Protein AF-A0A7K2ILI1-F1 (afdb_monomer_lite)

Foldseek 3Di:
DDPPQQDDPDPPDDDPCVLLLDDSVRVSVLCVVCVCAAQQPRHHLCPAPVSAWDFAADVQQDSPRTQGTHHPVCRVCVPPPVSDDDSSVVSNVNGPVCVVCVVVVHDDDDRDDDDPVSD

Organism: NCBI:txid53437

Radius of gyration: 14.65 Å; chains: 1; bounding box: 26×41×37 Å

pLDDT: mean 84.8, std 16.38, range [34.25, 98.25]

Secondary structure (DSSP, 8-state):
-------PPPTTS--GGGGGT--HHHHHHHHHHTTTB-TTT--BGGGSTTS--EEEE-TTT-TT-EEEEE-HHHHHTTTSTTT-SHHHHHHHHT-HHHHHHHHTTPPSPPSS---GGG-

Structure (mmCIF, N/CA/C/O backbone):
data_AF-A0A7K2ILI1-F1
#
_entry.id   AF-A0A7K2ILI1-F1
#
loop_
_atom_site.group_PDB
_atom_site.id
_atom_site.type_symbol
_atom_site.label_atom_id
_atom_site.label_alt_id
_atom_site.label_comp_id
_atom_site.label_asym_id
_atom_site.label_entity_id
_atom_site.label_seq_id
_atom_site.pdbx_PDB_ins_code
_atom_site.Cartn_x
_atom_site.Cartn_y
_atom_site.Cartn_z
_atom_site.occupancy
_atom_site.B_iso_or_equiv
_atom_site.auth_seq_id
_atom_site.auth_comp_id
_atom_site.auth_asym_id
_atom_site.auth_atom_id
_atom_site.pdbx_PDB_model_num
ATOM 1 N N . MET A 1 1 ? -15.443 25.732 -0.684 1.00 34.25 1 MET A N 1
ATOM 2 C CA . MET A 1 1 ? -14.827 25.454 -1.998 1.00 34.25 1 MET A CA 1
ATOM 3 C C . MET A 1 1 ? -13.771 24.388 -1.780 1.00 34.25 1 MET A C 1
ATOM 5 O O . MET A 1 1 ? -12.684 24.705 -1.319 1.00 34.25 1 MET A O 1
ATOM 9 N N . SER A 1 2 ? -14.145 23.124 -1.960 1.00 41.06 2 SER A N 1
ATOM 10 C CA . SER A 1 2 ? -13.278 21.971 -1.703 1.00 41.06 2 SER A CA 1
ATOM 11 C C . SER A 1 2 ? -12.232 21.870 -2.813 1.00 41.06 2 SER A C 1
ATOM 13 O O . SER A 1 2 ? -12.592 21.860 -3.987 1.00 41.06 2 SER A O 1
ATOM 15 N N . GLY A 1 3 ? -10.946 21.873 -2.458 1.00 41.72 3 GLY A N 1
ATOM 16 C CA . GLY A 1 3 ? -9.861 21.670 -3.419 1.00 41.72 3 GLY A CA 1
ATOM 17 C C . GLY A 1 3 ? -9.906 20.250 -3.991 1.00 41.72 3 GLY A C 1
ATOM 18 O O . GLY A 1 3 ? -10.120 19.304 -3.244 1.00 41.72 3 GLY A O 1
ATOM 19 N N . ASP A 1 4 ? -9.692 20.124 -5.300 1.00 49.28 4 ASP A N 1
ATOM 20 C CA . ASP A 1 4 ? -9.841 18.935 -6.168 1.00 49.28 4 ASP A CA 1
ATOM 21 C C . ASP A 1 4 ? -9.038 17.664 -5.774 1.00 49.28 4 ASP A C 1
ATOM 23 O O . ASP A 1 4 ? -9.036 16.679 -6.497 1.00 49.28 4 ASP A O 1
ATOM 27 N N . GLY A 1 5 ? -8.345 17.615 -4.632 1.00 53.84 5 GLY A N 1
ATOM 28 C CA . GLY A 1 5 ? -7.671 16.395 -4.140 1.00 53.84 5 GLY A CA 1
ATOM 29 C C . GLY A 1 5 ? -6.531 15.835 -5.014 1.00 53.84 5 GLY A C 1
ATOM 30 O O . GLY A 1 5 ? -5.771 14.987 -4.547 1.00 53.84 5 GLY A O 1
ATOM 31 N N . THR A 1 6 ? -6.357 16.344 -6.236 1.00 62.75 6 THR A N 1
ATOM 32 C CA . THR A 1 6 ? -5.372 15.928 -7.230 1.00 62.75 6 THR A CA 1
ATOM 33 C C . THR A 1 6 ? -3.960 16.074 -6.683 1.00 62.75 6 THR A C 1
ATOM 35 O O . THR A 1 6 ? -3.560 17.156 -6.235 1.00 62.75 6 THR A O 1
ATOM 38 N N . HIS A 1 7 ? -3.177 14.994 -6.756 1.00 69.25 7 HIS A N 1
ATOM 39 C CA . HIS A 1 7 ? -1.743 15.033 -6.494 1.00 69.25 7 HIS A CA 1
ATOM 40 C C . HIS A 1 7 ? -1.076 16.182 -7.273 1.00 69.25 7 HIS A C 1
ATOM 42 O O . HIS A 1 7 ? -0.971 16.149 -8.501 1.00 69.25 7 HIS A O 1
ATOM 48 N N . LYS A 1 8 ? -0.612 17.213 -6.554 1.00 63.81 8 LYS A N 1
ATOM 49 C CA . LYS A 1 8 ? 0.180 18.301 -7.134 1.00 63.81 8 LYS A CA 1
ATOM 50 C C . LYS A 1 8 ? 1.650 17.876 -7.146 1.00 63.81 8 LYS A C 1
ATOM 52 O O . LYS A 1 8 ? 2.210 17.678 -6.067 1.00 63.81 8 LYS A O 1
ATOM 57 N N . PRO A 1 9 ? 2.294 17.754 -8.320 1.00 60.75 9 PRO A N 1
ATOM 58 C CA . PRO A 1 9 ? 3.707 17.405 -8.381 1.00 60.75 9 PRO A CA 1
ATOM 59 C C . PRO A 1 9 ? 4.538 18.475 -7.663 1.00 60.75 9 PRO A C 1
ATOM 61 O O . PRO A 1 9 ? 4.293 19.676 -7.812 1.00 60.75 9 PRO A O 1
ATOM 64 N N . ASN A 1 10 ? 5.522 18.044 -6.872 1.00 59.25 10 ASN A N 1
ATOM 65 C CA . ASN A 1 10 ? 6.407 18.962 -6.163 1.00 59.25 10 ASN A CA 1
ATOM 66 C C . ASN A 1 10 ? 7.266 19.726 -7.189 1.00 59.25 10 ASN A C 1
ATOM 68 O O . ASN A 1 10 ? 8.038 19.112 -7.928 1.00 59.25 10 ASN A O 1
ATOM 72 N N . ARG A 1 11 ? 7.125 21.058 -7.264 1.00 54.34 11 ARG A N 1
ATOM 73 C CA . ARG A 1 11 ? 7.910 21.917 -8.170 1.00 54.34 11 ARG A CA 1
ATOM 74 C C . ARG A 1 11 ? 9.360 21.996 -7.669 1.00 54.34 11 ARG A C 1
ATOM 76 O O . ARG A 1 11 ? 9.745 22.977 -7.047 1.00 54.34 11 ARG A O 1
ATOM 83 N N . GLY A 1 12 ? 10.142 20.944 -7.909 1.00 59.00 12 GLY A N 1
ATOM 84 C CA . GLY A 1 12 ? 11.557 20.853 -7.527 1.00 59.00 12 GLY A CA 1
ATOM 85 C C . GLY A 1 12 ? 11.970 19.559 -6.816 1.00 59.00 12 GLY A C 1
ATOM 86 O O . GLY A 1 12 ? 13.150 19.401 -6.523 1.00 59.00 12 GLY A O 1
ATOM 87 N N . GLY A 1 13 ? 11.043 18.626 -6.560 1.00 62.88 13 GLY A N 1
ATOM 88 C CA . GLY A 1 13 ? 11.338 17.324 -5.947 1.00 62.88 13 GLY A CA 1
ATOM 89 C C . GLY A 1 13 ? 10.766 16.153 -6.747 1.00 62.88 13 GLY A C 1
ATOM 90 O O . GLY A 1 13 ? 9.715 16.268 -7.377 1.00 62.88 13 GLY A O 1
ATOM 91 N N . THR A 1 14 ? 11.438 15.002 -6.719 1.00 69.56 14 THR A N 1
ATOM 92 C CA . THR A 1 14 ? 10.938 13.769 -7.344 1.00 69.56 14 THR A CA 1
ATOM 93 C C . THR A 1 14 ? 9.769 13.207 -6.541 1.00 69.56 14 THR A C 1
ATOM 95 O O . THR A 1 14 ? 9.883 12.989 -5.334 1.00 69.56 14 THR A O 1
ATOM 98 N N . CYS A 1 15 ? 8.640 12.952 -7.203 1.00 84.81 15 CYS A N 1
ATOM 99 C CA . CYS A 1 15 ? 7.476 12.350 -6.560 1.00 84.81 15 CYS A CA 1
ATOM 100 C C . CYS A 1 15 ? 7.784 10.886 -6.206 1.00 84.81 15 CYS A C 1
ATOM 102 O O . CYS A 1 15 ? 8.184 10.113 -7.076 1.00 84.81 15 CYS A O 1
ATOM 104 N N . SER A 1 16 ? 7.596 10.495 -4.942 1.00 89.00 16 SER A N 1
ATOM 105 C CA . SER A 1 16 ? 7.996 9.172 -4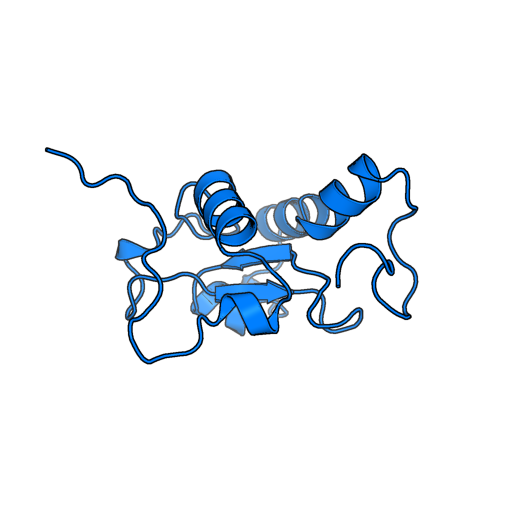.427 1.00 89.00 16 SER A CA 1
ATOM 106 C C . SER A 1 16 ? 7.335 7.997 -5.154 1.00 89.00 16 SER A C 1
ATOM 108 O O . SER A 1 16 ? 7.929 6.928 -5.252 1.00 89.00 16 SER A O 1
ATOM 110 N N . HIS A 1 17 ? 6.141 8.196 -5.717 1.00 93.06 17 HIS A N 1
ATOM 111 C CA . HIS A 1 17 ? 5.424 7.181 -6.490 1.00 93.06 17 HIS A CA 1
ATOM 112 C C . HIS A 1 17 ? 6.159 6.753 -7.771 1.00 93.06 17 HIS A C 1
ATOM 114 O O . HIS A 1 17 ? 5.957 5.639 -8.250 1.00 93.06 17 HIS A O 1
ATOM 120 N N . ARG A 1 18 ? 7.067 7.589 -8.295 1.00 92.19 18 ARG A N 1
ATOM 121 C CA . ARG A 1 18 ? 7.878 7.257 -9.475 1.00 92.19 18 ARG A CA 1
ATOM 122 C C . ARG A 1 18 ? 8.876 6.133 -9.201 1.00 92.19 18 ARG A C 1
ATOM 124 O O . ARG A 1 18 ? 9.132 5.342 -10.099 1.00 92.19 18 ARG A O 1
ATOM 131 N N . THR A 1 19 ? 9.374 6.003 -7.969 1.00 92.81 19 THR A N 1
ATOM 132 C CA . THR A 1 19 ? 10.217 4.864 -7.556 1.00 92.81 19 THR A CA 1
ATOM 133 C C . THR A 1 19 ? 9.474 3.532 -7.678 1.00 92.81 19 THR A C 1
ATOM 135 O O . THR A 1 19 ? 10.088 2.503 -7.932 1.00 92.81 19 THR A O 1
ATOM 138 N N . TYR A 1 20 ? 8.147 3.566 -7.547 1.00 94.31 20 TYR A N 1
ATOM 139 C CA . TYR A 1 20 ? 7.258 2.410 -7.660 1.00 94.31 20 TYR A CA 1
ATOM 140 C C . TYR A 1 20 ? 6.665 2.249 -9.063 1.00 94.31 20 TYR A C 1
ATOM 142 O O . TYR A 1 20 ? 5.691 1.525 -9.241 1.00 94.31 20 TYR A O 1
ATOM 150 N N . LEU A 1 21 ? 7.238 2.944 -10.055 1.00 93.25 21 LEU A N 1
ATOM 151 C CA . LEU A 1 21 ? 6.812 2.917 -11.457 1.00 93.25 21 LEU A CA 1
ATOM 152 C C . LEU A 1 21 ? 5.340 3.308 -11.667 1.00 93.25 21 LEU A C 1
ATOM 154 O O . LEU A 1 21 ? 4.728 2.948 -12.665 1.00 93.25 21 LEU A O 1
ATOM 158 N N . LEU A 1 22 ? 4.776 4.097 -10.747 1.00 92.88 22 LEU A N 1
ATOM 159 C CA . LEU A 1 22 ? 3.439 4.656 -10.895 1.00 92.88 22 LEU A CA 1
ATOM 160 C C . LEU A 1 22 ? 3.508 6.002 -11.617 1.00 92.88 22 LEU A C 1
ATOM 162 O O . LEU A 1 22 ? 4.275 6.902 -11.243 1.00 92.88 22 LEU A O 1
ATOM 166 N N . THR A 1 23 ? 2.636 6.189 -12.600 1.00 92.38 23 THR A N 1
ATOM 167 C CA . THR A 1 23 ? 2.284 7.520 -13.105 1.00 92.38 23 THR A CA 1
ATOM 168 C C . THR A 1 23 ? 1.570 8.336 -12.019 1.00 92.38 23 THR A C 1
ATOM 170 O O . THR A 1 23 ? 1.083 7.796 -11.025 1.00 92.38 23 THR A O 1
ATOM 173 N N . CYS A 1 24 ? 1.493 9.661 -12.192 1.00 90.81 24 CYS A N 1
ATOM 174 C CA . CYS A 1 24 ? 0.744 10.509 -11.257 1.00 90.81 24 CYS A CA 1
ATOM 175 C C . CYS A 1 24 ? -0.746 10.127 -11.211 1.00 90.81 24 CYS A C 1
ATOM 177 O O . CYS A 1 24 ? -1.355 10.171 -10.148 1.00 90.81 24 CYS A O 1
ATOM 179 N N . GLU A 1 25 ? -1.314 9.730 -12.353 1.00 92.25 25 GLU A N 1
ATOM 180 C CA . GLU A 1 25 ? -2.710 9.304 -12.464 1.00 92.25 25 GLU A CA 1
ATOM 181 C C . GLU A 1 25 ? -2.957 7.977 -11.746 1.00 92.25 25 GLU A C 1
ATOM 183 O O . GLU A 1 25 ? -3.885 7.888 -10.948 1.00 92.25 25 GLU A O 1
ATOM 188 N N . GLN A 1 26 ? -2.090 6.977 -11.940 1.00 94.25 26 GLN A N 1
ATOM 189 C CA . GLN A 1 26 ? -2.184 5.711 -11.205 1.00 94.25 26 GLN A CA 1
ATOM 190 C C . GLN A 1 26 ? -2.049 5.928 -9.696 1.00 94.25 26 GLN A C 1
ATOM 192 O O . GLN A 1 26 ? -2.798 5.336 -8.923 1.00 94.25 26 GLN A O 1
ATOM 197 N N . TYR A 1 27 ? -1.131 6.797 -9.264 1.00 95.50 27 TYR A N 1
ATOM 198 C CA . TYR A 1 27 ? -0.976 7.116 -7.847 1.00 95.50 27 TYR A CA 1
ATOM 199 C C . TYR A 1 27 ? -2.219 7.806 -7.266 1.00 95.50 27 TYR A C 1
ATOM 201 O O . TYR A 1 27 ? -2.682 7.435 -6.189 1.00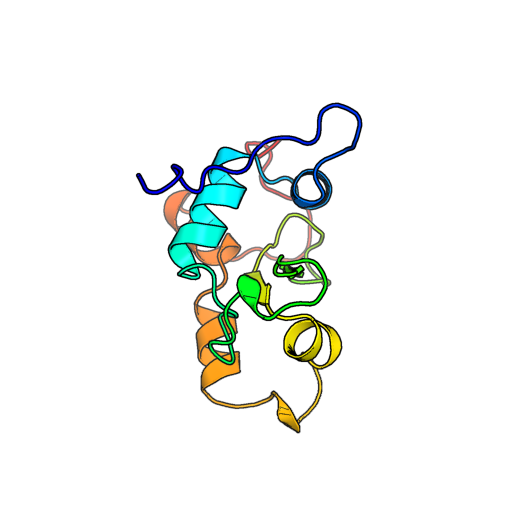 95.50 27 TYR A O 1
ATOM 209 N N . GLU A 1 28 ? -2.806 8.767 -7.980 1.00 94.50 28 GLU A N 1
ATOM 210 C CA . GLU A 1 28 ? -4.057 9.400 -7.552 1.00 94.50 28 GLU A CA 1
ATOM 211 C C . GLU A 1 28 ? -5.231 8.407 -7.557 1.00 94.50 28 GLU A C 1
ATOM 213 O O . GLU A 1 28 ? -6.040 8.399 -6.630 1.00 94.50 28 GLU A O 1
ATOM 218 N N . GLY A 1 29 ? -5.297 7.516 -8.548 1.00 95.62 29 GLY A N 1
ATOM 219 C CA . GLY A 1 29 ? -6.248 6.406 -8.579 1.00 95.62 29 GLY A CA 1
ATOM 220 C C . GLY A 1 29 ? -6.102 5.488 -7.365 1.00 95.62 29 GLY A C 1
ATOM 221 O O . GLY A 1 29 ? -7.101 5.109 -6.754 1.00 95.62 29 GLY A O 1
ATOM 222 N N . LEU A 1 30 ? -4.865 5.204 -6.948 1.00 96.06 30 LEU A N 1
ATOM 223 C CA . LEU A 1 30 ? -4.575 4.418 -5.750 1.00 96.06 30 LEU A CA 1
ATOM 224 C C . LEU A 1 30 ? -5.045 5.132 -4.472 1.00 96.06 30 LEU A C 1
ATOM 226 O O . LEU A 1 30 ? -5.662 4.499 -3.616 1.00 96.06 30 LEU A O 1
ATOM 230 N N . ARG A 1 31 ? -4.831 6.453 -4.362 1.00 96.81 31 ARG A N 1
ATOM 231 C CA . ARG A 1 31 ? -5.337 7.271 -3.239 1.00 96.81 31 ARG A CA 1
ATOM 232 C C . ARG A 1 31 ? -6.860 7.247 -3.156 1.00 96.81 31 ARG A C 1
ATOM 234 O O . ARG A 1 31 ? -7.408 7.020 -2.078 1.00 96.81 31 ARG A O 1
ATOM 241 N N . LYS A 1 32 ? -7.539 7.403 -4.295 1.00 97.00 32 LYS A N 1
ATOM 242 C CA . LYS A 1 32 ? -9.005 7.324 -4.389 1.00 97.00 32 LYS A CA 1
ATOM 243 C C . LYS A 1 32 ? -9.527 5.936 -4.023 1.00 97.00 32 LYS A C 1
ATOM 245 O O . LYS A 1 32 ? -10.452 5.839 -3.222 1.00 97.00 32 LYS A O 1
ATOM 250 N N . ARG A 1 33 ? -8.909 4.865 -4.538 1.00 96.00 33 ARG A N 1
ATOM 251 C CA . ARG A 1 33 ? -9.238 3.469 -4.186 1.00 96.00 33 ARG A CA 1
ATOM 252 C C . ARG A 1 33 ? -9.113 3.224 -2.682 1.00 96.00 33 ARG A C 1
ATOM 254 O O . ARG A 1 33 ? -9.987 2.600 -2.092 1.00 96.00 33 ARG A O 1
ATOM 261 N N . ALA A 1 34 ? -8.065 3.757 -2.060 1.00 97.19 34 ALA A N 1
ATOM 262 C CA . ALA A 1 34 ? -7.844 3.671 -0.621 1.00 97.19 34 ALA A CA 1
ATOM 263 C C . ALA A 1 34 ? -8.769 4.592 0.202 1.00 97.19 34 ALA A C 1
ATOM 265 O O . ALA A 1 34 ? -8.670 4.620 1.425 1.00 97.19 34 ALA A O 1
ATOM 266 N N . SER A 1 35 ? -9.649 5.375 -0.437 1.00 97.50 35 SER A N 1
ATOM 267 C CA . SER A 1 35 ? -10.468 6.411 0.213 1.00 97.50 35 SER A CA 1
ATOM 268 C C . SER A 1 35 ? -9.638 7.381 1.062 1.00 97.50 35 SER A C 1
ATOM 270 O O . SER A 1 35 ? -10.091 7.839 2.110 1.00 97.50 35 SER A O 1
ATOM 272 N N . TYR A 1 36 ? -8.407 7.671 0.622 1.00 97.06 36 TYR A N 1
ATOM 273 C CA . TYR A 1 36 ? -7.429 8.486 1.353 1.00 97.06 36 TYR A CA 1
ATOM 274 C C . TYR A 1 36 ? -7.141 7.964 2.779 1.00 97.06 36 TYR A C 1
ATOM 276 O O . TYR A 1 36 ? -6.804 8.730 3.683 1.00 97.06 36 TYR A O 1
ATOM 284 N N . GLN A 1 37 ? -7.277 6.651 2.995 1.00 98.25 37 GLN A N 1
ATOM 285 C CA . GLN A 1 37 ? -7.113 5.972 4.281 1.00 98.25 37 GLN A CA 1
ATOM 286 C C . GLN A 1 37 ? -6.180 4.763 4.163 1.00 98.25 37 GLN A C 1
ATOM 288 O O . GLN A 1 37 ? -6.016 4.163 3.106 1.00 98.25 37 GLN A O 1
ATOM 293 N N . CYS A 1 38 ? -5.561 4.380 5.278 1.00 98.06 38 CYS A N 1
ATOM 294 C CA . CYS A 1 38 ? -4.805 3.139 5.385 1.00 98.06 38 CYS A CA 1
ATOM 295 C C . CYS A 1 38 ? -5.712 1.943 5.067 1.00 98.06 38 CYS A C 1
ATOM 297 O O . CYS A 1 38 ? -6.668 1.687 5.798 1.00 98.06 38 CYS A O 1
ATOM 299 N N . GLU A 1 39 ? -5.357 1.148 4.062 1.00 97.81 39 GLU A N 1
ATOM 300 C CA . GLU A 1 39 ? -6.186 0.022 3.603 1.00 97.81 39 GLU A CA 1
ATOM 301 C C . GLU A 1 39 ? -6.238 -1.169 4.580 1.00 97.81 39 GLU A C 1
ATOM 303 O O . GLU A 1 39 ? -6.959 -2.134 4.344 1.00 97.81 39 GLU A O 1
ATOM 308 N N . ILE A 1 40 ? -5.487 -1.112 5.687 1.00 97.06 40 ILE A N 1
ATOM 309 C CA . ILE A 1 40 ? -5.545 -2.112 6.765 1.00 97.06 40 ILE A CA 1
ATOM 310 C C . ILE A 1 40 ? -6.333 -1.602 7.971 1.00 97.06 40 ILE A C 1
ATOM 312 O O . ILE A 1 40 ? -7.184 -2.315 8.492 1.00 97.06 40 ILE A O 1
ATOM 316 N N . CYS A 1 41 ? -6.028 -0.398 8.465 1.00 96.31 41 CYS A N 1
ATOM 317 C CA . CYS A 1 41 ? -6.568 0.087 9.741 1.00 96.31 41 CYS A CA 1
ATOM 318 C C . CYS A 1 41 ? -7.524 1.280 9.615 1.00 96.31 41 CYS A C 1
ATOM 320 O O . CYS A 1 41 ? -7.965 1.792 10.639 1.00 96.31 41 CYS A O 1
ATOM 322 N N . GLY A 1 42 ? -7.776 1.781 8.404 1.00 96.94 42 GLY A N 1
ATOM 323 C CA . GLY A 1 42 ? -8.699 2.891 8.142 1.00 96.94 42 GLY A CA 1
ATOM 324 C C . GLY A 1 42 ? -8.215 4.278 8.576 1.00 96.94 42 GLY A C 1
ATOM 325 O O . GLY A 1 42 ? -8.944 5.248 8.415 1.00 96.94 42 GLY A O 1
ATOM 326 N N . LYS A 1 43 ? -6.996 4.413 9.117 1.00 97.25 43 LYS A N 1
ATOM 327 C CA . LYS A 1 43 ? -6.476 5.725 9.527 1.00 97.25 43 LYS A CA 1
ATOM 328 C C . LYS A 1 43 ? -6.370 6.655 8.303 1.00 97.25 43 LYS A C 1
ATOM 330 O O . LYS A 1 43 ? -5.700 6.254 7.346 1.00 97.25 43 LYS A O 1
ATOM 335 N N . PRO A 1 44 ? -6.959 7.862 8.322 1.00 97.75 44 PRO A N 1
ATOM 336 C CA . PRO A 1 44 ? -6.876 8.803 7.209 1.00 97.75 44 PRO A CA 1
ATOM 337 C C . PRO A 1 44 ? -5.464 9.366 7.034 1.00 97.75 44 PRO A C 1
ATOM 339 O O . PRO A 1 44 ? -4.712 9.516 7.997 1.00 97.75 44 PRO A O 1
ATOM 342 N N . GLU A 1 45 ? -5.103 9.707 5.796 1.00 95.88 45 GLU A N 1
ATOM 343 C CA . GLU A 1 45 ? -3.793 10.292 5.488 1.00 95.88 45 GLU A CA 1
ATOM 344 C C . GLU A 1 45 ? -3.565 11.618 6.227 1.00 95.88 45 GLU A C 1
ATOM 346 O O . GLU A 1 45 ? -2.445 11.869 6.650 1.00 95.88 45 GLU A O 1
ATOM 351 N N . SER A 1 46 ? -4.623 12.399 6.486 1.00 95.25 46 SER A N 1
ATOM 352 C CA . SER A 1 46 ? -4.579 13.659 7.248 1.00 95.25 46 SER A CA 1
ATOM 353 C C . SER A 1 46 ? -4.156 13.499 8.712 1.00 95.25 46 SER A C 1
A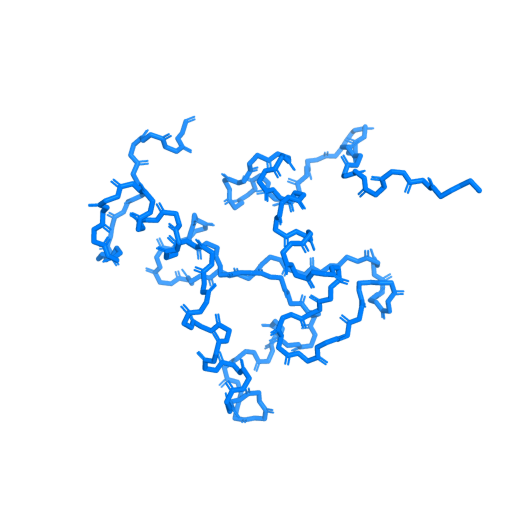TOM 355 O O . SER A 1 46 ? -3.833 14.482 9.368 1.00 95.25 46 SER A O 1
ATOM 357 N N . GLU A 1 47 ? -4.187 12.278 9.251 1.00 95.81 47 GLU A N 1
ATOM 358 C CA . GLU A 1 47 ? -3.698 11.967 10.600 1.00 95.81 47 GLU A CA 1
ATOM 359 C C . GLU A 1 47 ? -2.247 11.454 10.604 1.00 95.81 47 GLU A C 1
ATOM 361 O O . GLU A 1 47 ? -1.682 11.173 11.665 1.00 95.81 47 GLU A O 1
ATOM 366 N N . GLU A 1 48 ? -1.616 11.303 9.438 1.00 94.44 48 GLU A N 1
ATOM 367 C CA . GLU A 1 48 ? -0.197 10.973 9.348 1.00 94.44 48 GLU A CA 1
ATOM 368 C C . GLU A 1 48 ? 0.661 12.234 9.474 1.00 94.44 48 GLU A C 1
ATOM 370 O O . GLU A 1 48 ? 0.312 13.301 8.986 1.00 94.44 48 GLU A O 1
ATOM 375 N N . TRP A 1 49 ? 1.849 12.096 10.068 1.00 88.19 49 TRP A N 1
ATOM 376 C CA . TRP A 1 49 ? 2.778 13.214 10.299 1.00 88.19 49 TRP A CA 1
ATOM 377 C C . TRP A 1 49 ? 3.114 14.035 9.040 1.00 88.19 49 TRP A C 1
ATOM 379 O O . TRP A 1 49 ? 3.377 15.229 9.127 1.00 88.19 49 TRP A O 1
ATOM 389 N N . LEU A 1 50 ? 3.139 13.387 7.872 1.00 87.81 50 LEU A N 1
ATOM 390 C CA . LEU A 1 50 ? 3.416 14.027 6.580 1.00 87.81 50 LEU A CA 1
ATOM 391 C C . LEU A 1 50 ? 2.160 14.181 5.712 1.00 87.81 50 LEU A C 1
ATOM 393 O O . LEU A 1 50 ? 2.294 14.403 4.511 1.00 87.81 50 LEU A O 1
ATOM 397 N N . GLU A 1 51 ? 0.974 13.976 6.287 1.00 91.12 51 GLU A N 1
ATOM 398 C CA . GLU A 1 51 ? -0.314 13.978 5.585 1.00 91.12 51 GLU A CA 1
ATOM 399 C C . GLU A 1 51 ? -0.336 13.066 4.340 1.00 91.12 51 GLU A C 1
ATOM 401 O O . GLU A 1 51 ? -0.968 13.354 3.326 1.00 91.12 51 GLU A O 1
ATOM 406 N N . VAL A 1 52 ? 0.426 11.967 4.384 1.00 91.44 52 VAL A N 1
ATOM 407 C CA . VAL A 1 52 ? 0.615 11.059 3.248 1.00 91.44 52 VAL A CA 1
ATOM 408 C C . VAL A 1 52 ? 0.763 9.617 3.717 1.00 91.44 52 VAL A C 1
ATOM 410 O O . VAL A 1 52 ? 1.481 9.318 4.677 1.00 91.44 52 VAL 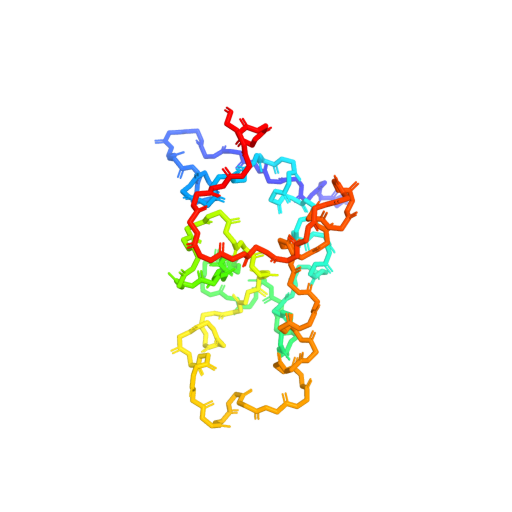A O 1
ATOM 413 N N . LEU A 1 53 ? 0.117 8.705 2.993 1.00 96.81 53 LEU A N 1
ATOM 414 C CA . LEU A 1 53 ? 0.264 7.263 3.177 1.00 96.81 53 LEU A CA 1
ATOM 415 C C . LEU A 1 53 ? 1.518 6.736 2.464 1.00 96.81 53 LEU A C 1
ATOM 417 O O . LEU A 1 53 ? 2.049 7.333 1.526 1.00 96.81 53 LEU A O 1
ATOM 421 N N . ARG A 1 54 ? 2.024 5.593 2.919 1.00 96.50 54 ARG A N 1
ATOM 422 C CA . ARG A 1 54 ? 3.168 4.902 2.321 1.00 96.50 54 ARG A CA 1
ATOM 423 C C . ARG A 1 54 ? 2.690 3.956 1.228 1.00 96.50 54 ARG A C 1
ATOM 425 O O . ARG A 1 54 ? 1.720 3.233 1.429 1.00 96.50 54 ARG A O 1
ATOM 432 N N . ILE A 1 55 ? 3.401 3.960 0.102 1.00 97.44 55 ILE A N 1
ATOM 433 C CA . ILE A 1 55 ? 3.217 2.975 -0.965 1.00 97.44 55 ILE A CA 1
ATOM 434 C C . ILE A 1 55 ? 3.852 1.673 -0.501 1.00 97.44 55 ILE A C 1
ATOM 436 O O . ILE A 1 55 ? 5.066 1.595 -0.304 1.00 97.44 55 ILE A O 1
ATOM 440 N N . ASP A 1 56 ? 3.014 0.669 -0.318 1.00 97.38 56 ASP A N 1
ATOM 441 C CA . ASP A 1 56 ? 3.413 -0.661 0.097 1.00 97.38 56 ASP A CA 1
ATOM 442 C C . ASP A 1 56 ? 3.487 -1.590 -1.123 1.00 97.38 56 ASP A C 1
ATOM 444 O O . ASP A 1 56 ? 2.675 -1.499 -2.047 1.00 97.38 56 ASP A O 1
ATOM 448 N N . HIS A 1 57 ? 4.477 -2.483 -1.151 1.00 95.38 57 HIS A N 1
ATOM 449 C CA . HIS A 1 57 ? 4.774 -3.311 -2.322 1.00 95.38 57 HIS A CA 1
ATOM 450 C C . HIS A 1 57 ? 5.297 -4.696 -1.937 1.00 95.38 57 HIS A C 1
ATOM 452 O O . HIS A 1 57 ? 5.851 -4.916 -0.858 1.00 95.38 57 HIS A O 1
ATOM 458 N N . ALA A 1 58 ? 5.135 -5.661 -2.838 1.00 93.00 58 ALA A N 1
ATOM 459 C CA . ALA A 1 58 ? 5.669 -7.002 -2.669 1.00 93.00 58 ALA A CA 1
ATOM 460 C C . ALA A 1 58 ? 7.189 -7.013 -2.889 1.00 93.00 58 ALA A C 1
ATOM 462 O O . ALA A 1 58 ? 7.671 -7.128 -4.014 1.00 93.00 58 ALA A O 1
ATOM 463 N N . HIS A 1 59 ? 7.953 -6.950 -1.794 1.00 89.25 59 HIS A N 1
ATOM 464 C CA . HIS A 1 59 ? 9.422 -6.873 -1.829 1.00 89.25 59 HIS A CA 1
ATOM 465 C C . HIS A 1 59 ? 10.088 -7.990 -2.657 1.00 89.25 59 HIS A C 1
ATOM 467 O O . HIS A 1 59 ? 11.120 -7.762 -3.275 1.00 89.25 59 HIS A O 1
ATOM 473 N N . HIS A 1 60 ? 9.497 -9.190 -2.700 1.00 88.69 60 HIS A N 1
ATOM 474 C CA . HIS A 1 60 ? 10.036 -10.332 -3.448 1.00 88.69 60 HIS A CA 1
ATOM 475 C C . HIS A 1 60 ? 9.802 -10.254 -4.969 1.00 88.69 60 HIS A C 1
ATOM 477 O O . HIS A 1 60 ? 10.440 -10.994 -5.714 1.00 88.69 60 HIS A O 1
ATOM 483 N N . LEU A 1 61 ? 8.905 -9.376 -5.433 1.00 89.25 61 LEU A N 1
ATOM 484 C CA . LEU A 1 61 ? 8.624 -9.146 -6.856 1.00 89.25 61 LEU A CA 1
ATOM 485 C C . LEU A 1 61 ? 9.288 -7.863 -7.375 1.00 89.25 61 LEU A C 1
ATOM 487 O O . LEU A 1 61 ? 9.588 -7.769 -8.565 1.00 89.25 61 LEU A O 1
ATOM 491 N N . GLY A 1 62 ? 9.566 -6.908 -6.484 1.00 90.25 62 GLY A N 1
ATOM 492 C CA . GLY A 1 62 ? 10.222 -5.636 -6.785 1.00 90.25 62 GLY A CA 1
ATOM 493 C C . GLY A 1 62 ? 9.273 -4.438 -6.717 1.00 90.25 62 GLY A C 1
ATOM 494 O O . GLY A 1 62 ? 8.091 -4.572 -6.405 1.00 90.25 62 GLY A O 1
ATOM 495 N N . TYR A 1 63 ? 9.800 -3.245 -7.009 1.00 92.44 63 TYR A N 1
ATOM 496 C CA . TYR A 1 63 ? 9.091 -1.971 -6.813 1.00 92.44 63 TYR A CA 1
ATOM 497 C C . TYR A 1 63 ? 7.817 -1.795 -7.650 1.00 92.44 63 TYR A C 1
ATOM 499 O O . TYR A 1 63 ? 6.953 -1.014 -7.267 1.00 92.44 63 TYR A O 1
ATOM 507 N N . TRP A 1 64 ? 7.678 -2.530 -8.754 1.00 91.94 64 TRP A N 1
ATOM 508 C CA . TRP A 1 64 ? 6.497 -2.490 -9.621 1.00 91.94 64 TRP A CA 1
ATOM 509 C C . TRP A 1 64 ? 5.271 -3.179 -8.996 1.00 91.94 64 TRP A C 1
ATOM 511 O O . TRP A 1 64 ? 4.134 -2.864 -9.339 1.00 91.94 64 TRP A O 1
ATOM 521 N N . ALA A 1 65 ? 5.480 -4.115 -8.064 1.00 93.94 65 ALA A N 1
ATOM 522 C CA . ALA A 1 65 ? 4.419 -4.932 -7.481 1.00 93.94 65 ALA A CA 1
ATOM 523 C C . ALA A 1 65 ? 3.745 -4.222 -6.295 1.00 93.94 65 ALA A C 1
ATOM 525 O O . ALA A 1 65 ? 3.769 -4.697 -5.153 1.00 93.94 65 ALA A O 1
ATOM 526 N N . VAL A 1 66 ? 3.171 -3.049 -6.561 1.00 96.88 66 VAL A N 1
ATOM 527 C CA . VAL A 1 66 ? 2.467 -2.227 -5.569 1.00 96.88 66 VAL A CA 1
ATOM 528 C C . VAL A 1 66 ? 1.216 -2.947 -5.072 1.00 96.88 66 VAL A C 1
ATOM 530 O O . VAL A 1 66 ? 0.370 -3.379 -5.855 1.00 96.88 66 VAL A O 1
ATOM 533 N N . ARG A 1 67 ? 1.084 -3.063 -3.750 1.00 97.62 67 ARG A N 1
ATOM 534 C CA . ARG A 1 67 ? -0.089 -3.642 -3.086 1.00 97.62 67 ARG A CA 1
ATOM 535 C C . ARG A 1 67 ? -1.142 -2.577 -2.798 1.00 97.62 67 ARG A C 1
ATOM 537 O O . ARG A 1 67 ? -2.311 -2.788 -3.115 1.00 97.62 67 ARG A O 1
ATOM 544 N N . GLY A 1 68 ? -0.733 -1.428 -2.266 1.00 97.81 68 GLY A N 1
ATOM 545 C CA . GLY A 1 68 ? -1.664 -0.388 -1.840 1.00 97.81 68 GLY A CA 1
ATOM 546 C C . GLY A 1 68 ? -1.028 0.709 -0.992 1.00 97.81 68 GLY A C 1
ATOM 547 O O . GLY A 1 68 ? 0.185 0.928 -1.046 1.00 97.81 68 GLY A O 1
ATOM 548 N N . LEU A 1 69 ? -1.867 1.408 -0.226 1.00 98.19 69 LEU A N 1
ATOM 549 C CA . LEU A 1 69 ? -1.488 2.521 0.642 1.00 98.19 69 LEU A CA 1
ATOM 550 C C . LEU A 1 69 ? -1.726 2.204 2.119 1.00 98.19 69 LEU A C 1
ATOM 552 O O . LEU A 1 69 ? -2.832 1.863 2.540 1.00 98.19 69 LEU A O 1
ATOM 556 N N . LEU A 1 70 ? -0.684 2.382 2.928 1.00 97.81 70 LEU A N 1
ATOM 557 C CA . LEU A 1 70 ? -0.702 2.096 4.362 1.00 97.81 70 LEU A CA 1
ATOM 558 C C . LEU A 1 70 ? -0.230 3.298 5.180 1.00 97.81 70 LEU A C 1
ATOM 560 O O . LEU A 1 70 ? 0.645 4.053 4.761 1.00 97.81 70 LEU A O 1
ATOM 564 N N . CYS A 1 71 ? -0.745 3.446 6.402 1.00 97.50 71 CYS A N 1
ATOM 565 C CA . CYS A 1 71 ? -0.127 4.354 7.370 1.00 97.50 71 CYS A CA 1
ATOM 566 C C . CYS A 1 71 ? 1.281 3.861 7.749 1.00 97.50 71 CYS A C 1
ATOM 568 O O . CYS A 1 71 ? 1.591 2.672 7.621 1.00 97.50 71 CYS A O 1
ATOM 570 N N . HIS A 1 72 ? 2.126 4.746 8.277 1.00 95.69 72 HIS A N 1
ATOM 571 C CA . HIS A 1 72 ? 3.500 4.429 8.669 1.00 95.69 72 HIS A CA 1
ATOM 572 C C . HIS A 1 72 ? 3.578 3.221 9.613 1.00 95.69 72 HIS A C 1
ATOM 574 O O . HIS A 1 72 ? 4.386 2.321 9.393 1.00 95.69 72 HIS A O 1
ATOM 580 N N . ARG A 1 73 ? 2.686 3.154 10.611 1.00 95.19 73 ARG A N 1
ATOM 581 C CA . ARG A 1 73 ? 2.625 2.039 11.569 1.00 95.19 73 ARG A CA 1
ATOM 582 C C . ARG A 1 73 ? 2.341 0.705 10.875 1.00 95.19 73 ARG A C 1
ATOM 584 O O . ARG A 1 73 ? 3.095 -0.241 11.063 1.00 95.19 73 ARG A O 1
ATOM 591 N N . CYS A 1 74 ? 1.271 0.618 10.081 1.00 96.38 74 CYS A N 1
ATOM 592 C CA . CYS A 1 74 ? 0.913 -0.622 9.383 1.00 96.38 74 CYS A CA 1
ATOM 593 C C . CYS A 1 74 ? 1.991 -1.038 8.377 1.00 96.38 74 CYS A C 1
ATOM 595 O O . CYS A 1 74 ? 2.282 -2.223 8.270 1.00 96.38 74 CYS A O 1
ATOM 597 N N . ASN A 1 75 ? 2.610 -0.072 7.694 1.00 95.62 75 ASN A N 1
ATOM 598 C CA . ASN A 1 75 ? 3.684 -0.325 6.739 1.00 95.62 75 ASN A CA 1
ATOM 599 C C . ASN A 1 75 ? 4.943 -0.898 7.414 1.00 95.62 75 ASN A C 1
ATOM 601 O O . ASN A 1 75 ? 5.503 -1.882 6.947 1.00 95.62 75 ASN A O 1
ATOM 605 N N . CYS A 1 76 ? 5.391 -0.314 8.529 1.00 92.38 76 CYS A N 1
ATOM 606 C CA . CYS A 1 76 ? 6.584 -0.787 9.244 1.00 92.38 76 CYS A CA 1
ATOM 607 C C . CYS A 1 76 ? 6.352 -2.085 10.025 1.00 92.38 76 CYS A C 1
ATOM 609 O O . CYS A 1 76 ? 7.294 -2.826 10.284 1.00 92.38 76 CYS A O 1
ATOM 611 N N . SER A 1 77 ? 5.110 -2.357 10.421 1.00 90.25 77 SER A N 1
ATOM 612 C CA . SER A 1 77 ? 4.731 -3.536 11.203 1.00 90.25 77 SER A CA 1
ATOM 613 C C . SER A 1 77 ? 4.067 -4.625 10.362 1.00 90.25 77 SER A C 1
ATOM 615 O O . SER A 1 77 ? 3.444 -5.516 10.934 1.00 90.25 77 SER A O 1
ATOM 617 N N . PHE A 1 78 ? 4.178 -4.563 9.032 1.00 86.25 78 PHE A N 1
ATOM 618 C CA . PHE A 1 78 ? 3.434 -5.429 8.117 1.00 86.25 78 PHE A CA 1
ATOM 619 C C . PHE A 1 78 ? 3.595 -6.921 8.436 1.00 86.25 78 PHE A C 1
ATOM 621 O O . PHE A 1 78 ? 2.619 -7.665 8.399 1.00 86.25 78 PHE A O 1
ATOM 628 N N . ASP A 1 79 ? 4.802 -7.344 8.816 1.00 84.12 79 ASP A N 1
ATOM 629 C CA . ASP A 1 79 ? 5.120 -8.744 9.117 1.00 84.12 79 ASP A CA 1
ATOM 630 C C . ASP A 1 79 ? 4.922 -9.136 10.589 1.00 84.12 79 ASP A C 1
ATOM 632 O O . ASP A 1 79 ? 5.100 -10.298 10.951 1.00 84.12 79 ASP A O 1
ATOM 636 N N . LEU A 1 80 ? 4.516 -8.200 11.450 1.00 81.12 80 LEU A N 1
ATOM 637 C CA . LEU A 1 80 ? 4.266 -8.492 12.859 1.00 81.12 80 LEU A CA 1
ATOM 638 C C . LEU A 1 80 ? 2.904 -9.165 13.054 1.00 81.12 80 LEU A C 1
ATOM 640 O O . LEU A 1 80 ? 1.903 -8.789 12.442 1.00 81.12 80 LEU A O 1
ATOM 644 N N . ALA A 1 81 ? 2.839 -10.096 14.010 1.00 77.38 81 ALA A N 1
ATOM 645 C CA . ALA A 1 81 ? 1.602 -10.789 14.379 1.00 77.38 81 ALA A CA 1
ATOM 646 C C . ALA A 1 81 ? 0.469 -9.827 14.786 1.00 77.38 81 ALA A C 1
ATOM 648 O O . ALA A 1 81 ? -0.691 -10.104 14.520 1.00 77.38 81 ALA A O 1
ATOM 649 N N . ALA A 1 82 ? 0.800 -8.665 15.361 1.00 76.25 82 ALA A N 1
ATOM 650 C CA . ALA A 1 82 ? -0.176 -7.641 15.741 1.00 76.25 82 ALA A CA 1
ATOM 651 C C . ALA A 1 82 ? -0.924 -7.004 14.549 1.00 76.25 82 ALA A C 1
ATOM 653 O O . ALA A 1 82 ? -1.951 -6.360 14.754 1.00 76.25 82 ALA A O 1
ATOM 654 N N . ILE A 1 83 ? -0.396 -7.137 13.328 1.00 79.31 83 ILE A N 1
ATOM 655 C CA . ILE A 1 83 ? -1.036 -6.691 12.080 1.00 79.31 83 ILE A CA 1
ATOM 656 C C . ILE A 1 83 ? -1.585 -7.885 11.284 1.00 79.31 83 ILE A C 1
ATOM 658 O O . ILE A 1 83 ? -2.435 -7.708 10.412 1.00 79.31 83 ILE A O 1
ATOM 662 N N . ALA A 1 84 ? -1.137 -9.107 11.582 1.00 80.06 84 ALA A N 1
ATOM 663 C CA . ALA A 1 84 ? -1.699 -10.312 10.992 1.00 80.06 84 ALA A CA 1
ATOM 664 C C . ALA A 1 84 ? -3.176 -10.469 11.393 1.00 80.06 84 ALA A C 1
ATOM 666 O O . ALA A 1 84 ? -3.544 -10.309 12.555 1.00 80.06 84 ALA A O 1
ATOM 667 N N . GLY A 1 85 ? -4.030 -10.767 10.415 1.00 89.81 85 GLY A N 1
ATOM 668 C CA . GLY A 1 85 ? -5.462 -10.931 10.627 1.00 89.81 85 GLY A CA 1
ATOM 669 C C . GLY A 1 85 ? -6.287 -10.645 9.370 1.00 89.81 85 GLY A C 1
ATOM 670 O O . GLY A 1 85 ? -5.732 -10.267 8.334 1.00 89.81 85 GLY A O 1
ATOM 671 N N . PRO A 1 86 ? -7.625 -10.754 9.463 1.00 92.88 86 PRO A N 1
ATOM 672 C CA . PRO A 1 86 ? -8.515 -10.704 8.301 1.00 92.88 86 PRO A CA 1
ATOM 673 C C . PRO A 1 86 ? -8.393 -9.429 7.459 1.00 92.88 86 PRO A C 1
ATOM 675 O O . PRO A 1 86 ? -8.518 -9.482 6.236 1.00 92.88 86 PRO A O 1
ATOM 678 N N . ALA A 1 87 ? -8.117 -8.285 8.094 1.00 92.06 87 ALA A N 1
ATOM 679 C CA . ALA A 1 87 ? -7.909 -7.020 7.392 1.00 92.06 87 ALA A CA 1
ATOM 680 C C . ALA A 1 87 ? -6.650 -7.058 6.509 1.00 92.06 87 ALA A C 1
ATOM 682 O O . ALA A 1 87 ? -6.712 -6.703 5.334 1.00 92.06 87 ALA A O 1
ATOM 683 N N . ARG A 1 88 ? -5.524 -7.566 7.034 1.00 94.19 88 ARG A N 1
ATOM 684 C CA . ARG A 1 88 ? -4.286 -7.752 6.260 1.00 94.19 88 ARG A CA 1
ATOM 685 C C . ARG A 1 88 ? -4.472 -8.784 5.149 1.00 94.19 88 ARG A C 1
ATOM 687 O O . ARG A 1 88 ? -3.992 -8.566 4.041 1.00 94.19 88 ARG A O 1
ATOM 694 N N . ASP A 1 89 ? -5.179 -9.877 5.414 1.00 94.31 89 ASP A N 1
ATOM 695 C CA . ASP A 1 89 ? -5.421 -10.918 4.407 1.00 94.31 89 ASP A CA 1
ATOM 696 C C . ASP A 1 89 ? -6.284 -10.395 3.255 1.00 94.31 89 ASP A C 1
ATOM 698 O O . ASP A 1 89 ? -6.014 -10.672 2.085 1.00 94.31 89 ASP A O 1
ATOM 702 N N . THR A 1 90 ? -7.305 -9.602 3.584 1.00 95.06 90 THR A N 1
ATOM 703 C CA . THR A 1 90 ? -8.145 -8.913 2.597 1.00 95.06 90 THR A CA 1
ATOM 704 C C . THR A 1 90 ? -7.315 -7.921 1.791 1.00 95.06 90 THR A C 1
ATOM 706 O O . THR A 1 90 ? -7.374 -7.934 0.564 1.00 95.06 90 THR A O 1
ATOM 709 N N . TYR A 1 91 ? -6.480 -7.126 2.463 1.00 95.81 91 TYR A N 1
ATOM 710 C CA . TYR A 1 91 ? -5.550 -6.200 1.825 1.00 95.81 91 TYR A CA 1
ATOM 711 C C . TYR A 1 91 ? -4.608 -6.906 0.834 1.00 95.81 91 TYR A C 1
ATOM 713 O O . TYR A 1 91 ? -4.498 -6.488 -0.317 1.00 95.81 91 TYR A O 1
ATOM 721 N N . LEU A 1 92 ? -3.990 -8.021 1.236 1.00 94.50 92 LEU A N 1
ATOM 722 C CA . LEU A 1 92 ? -3.101 -8.813 0.381 1.00 94.50 92 LEU A CA 1
ATOM 723 C C . LEU A 1 92 ? -3.821 -9.350 -0.861 1.00 94.50 92 LEU A C 1
ATOM 725 O O . LEU A 1 92 ? -3.298 -9.228 -1.969 1.00 94.50 92 LEU A O 1
ATOM 729 N N . LYS A 1 93 ? -5.027 -9.905 -0.696 1.00 94.50 93 LYS A N 1
ATOM 730 C CA . LYS A 1 93 ? -5.849 -10.401 -1.816 1.00 94.50 93 LYS A CA 1
ATOM 731 C C . LYS A 1 93 ? -6.295 -9.283 -2.752 1.00 94.50 93 LYS A C 1
ATOM 733 O O . LYS A 1 93 ? -6.468 -9.521 -3.940 1.00 94.50 93 LYS A O 1
ATOM 738 N N . ASN A 1 94 ? -6.457 -8.075 -2.221 1.00 95.25 94 ASN A N 1
ATOM 739 C CA . ASN A 1 94 ? -6.864 -6.903 -2.977 1.00 95.25 94 ASN A CA 1
ATOM 740 C C . ASN A 1 94 ? -5.677 -6.114 -3.560 1.00 95.25 94 ASN A C 1
ATOM 742 O O . ASN A 1 94 ? -5.881 -4.980 -3.985 1.00 95.25 94 ASN A O 1
ATOM 746 N N . SER A 1 95 ? -4.454 -6.664 -3.561 1.00 96.56 95 SER A N 1
ATOM 747 C CA . SER A 1 95 ? -3.250 -5.962 -4.028 1.00 96.56 95 SER A CA 1
ATOM 748 C C . SER A 1 95 ? -3.445 -5.346 -5.416 1.00 96.56 95 SER A C 1
ATOM 750 O O . SER A 1 95 ? -3.847 -6.034 -6.351 1.00 96.56 95 SER A O 1
ATOM 752 N N . TRP A 1 96 ? -3.104 -4.067 -5.570 1.00 96.94 96 TRP A N 1
ATOM 753 C CA . TRP A 1 96 ? -3.296 -3.324 -6.819 1.00 96.94 96 TRP A CA 1
ATOM 754 C C . TRP A 1 96 ? -2.641 -3.997 -8.036 1.00 96.94 96 TRP A C 1
ATOM 756 O O . TRP A 1 96 ? -3.287 -4.140 -9.073 1.00 96.94 96 TRP A O 1
ATOM 766 N N . TYR A 1 97 ? -1.409 -4.500 -7.902 1.00 94.62 97 TYR A N 1
ATOM 767 C CA . TYR A 1 97 ? -0.725 -5.175 -9.011 1.00 94.62 97 TYR A CA 1
ATOM 768 C C . TYR A 1 97 ? -1.450 -6.447 -9.495 1.00 94.62 97 TYR A C 1
ATOM 770 O O . TYR A 1 97 ? -1.324 -6.802 -10.662 1.00 94.62 97 TYR A O 1
ATOM 778 N N . LEU A 1 98 ? -2.219 -7.132 -8.636 1.00 94.19 98 LEU A N 1
ATOM 779 C CA . LEU A 1 98 ? -2.996 -8.310 -9.045 1.00 94.19 98 LEU A CA 1
ATOM 780 C C . LEU A 1 98 ? -4.162 -7.917 -9.955 1.00 94.19 98 LEU A C 1
ATOM 782 O O . LEU A 1 98 ? -4.426 -8.615 -10.930 1.00 94.19 98 LEU A O 1
ATOM 786 N N . HIS A 1 99 ? -4.818 -6.790 -9.666 1.00 92.94 99 HIS A N 1
ATOM 787 C CA . HIS A 1 99 ? -5.875 -6.244 -10.521 1.00 92.94 99 HIS A CA 1
ATOM 788 C C . HIS A 1 99 ? -5.323 -5.823 -11.879 1.00 92.94 99 HIS A C 1
ATOM 790 O O . HIS A 1 99 ? -5.880 -6.212 -12.898 1.00 92.94 99 HIS A O 1
ATOM 796 N N . MET A 1 100 ? -4.174 -5.141 -11.902 1.00 91.50 100 MET A N 1
ATOM 797 C CA . MET A 1 100 ? -3.493 -4.793 -13.155 1.00 91.50 100 MET A CA 1
ATOM 798 C C . MET A 1 100 ? -3.163 -6.022 -14.010 1.00 91.50 100 MET A C 1
ATOM 800 O O . MET A 1 100 ? -3.414 -6.022 -15.211 1.00 91.50 100 MET A O 1
ATOM 804 N N . LEU A 1 101 ? -2.619 -7.086 -13.410 1.00 90.69 101 LEU A N 1
ATOM 805 C CA . LEU A 1 101 ? -2.334 -8.321 -14.147 1.00 90.69 101 LEU A CA 1
ATOM 806 C C . LEU A 1 101 ? -3.618 -8.964 -14.685 1.00 90.69 101 LEU A C 1
ATOM 808 O O . LEU A 1 101 ? -3.639 -9.385 -15.839 1.00 90.69 101 LEU A O 1
ATOM 812 N N . ALA A 1 102 ? -4.689 -8.991 -13.888 1.00 90.88 102 ALA A N 1
ATOM 813 C CA . ALA A 1 102 ? -5.979 -9.526 -14.313 1.00 90.88 102 ALA A CA 1
ATOM 814 C C . ALA A 1 102 ? -6.587 -8.734 -15.483 1.00 90.88 102 ALA A C 1
ATOM 816 O O . ALA A 1 102 ? -7.068 -9.342 -16.437 1.00 90.88 102 ALA A O 1
ATOM 817 N N . GLU A 1 103 ? -6.518 -7.400 -15.448 1.00 90.19 103 GLU A N 1
ATOM 818 C CA . GLU A 1 103 ? -6.964 -6.523 -16.542 1.00 90.19 103 GLU A CA 1
ATOM 819 C C . GLU A 1 103 ? -6.171 -6.760 -17.835 1.00 90.19 103 GLU A C 1
ATOM 821 O O . GLU A 1 103 ? -6.741 -6.737 -18.925 1.00 90.19 103 GLU A O 1
ATOM 826 N N . LEU A 1 104 ? -4.873 -7.052 -17.719 1.00 88.06 104 LEU A N 1
ATOM 827 C CA . LEU A 1 104 ? -4.000 -7.396 -18.846 1.00 88.06 104 LEU A CA 1
ATOM 828 C C . LEU A 1 104 ? -4.129 -8.863 -19.298 1.00 88.06 104 LEU A C 1
ATOM 830 O O . LEU A 1 104 ? -3.472 -9.268 -20.257 1.00 88.06 104 LEU A O 1
ATOM 834 N N . GLY A 1 105 ? -4.934 -9.684 -18.615 1.00 89.38 105 GLY A N 1
ATOM 835 C CA . GLY A 1 105 ? -5.047 -11.119 -18.894 1.00 89.38 105 GLY A CA 1
ATOM 836 C C . GLY A 1 105 ? -3.773 -11.916 -18.583 1.00 89.38 105 GLY A C 1
ATOM 837 O O . GLY A 1 105 ? -3.578 -13.009 -19.118 1.00 89.38 105 GLY A O 1
ATOM 838 N N . LEU A 1 106 ? -2.894 -11.378 -17.736 1.00 84.62 106 LEU A N 1
ATOM 839 C CA . LEU A 1 106 ? -1.646 -12.008 -17.325 1.00 84.62 106 LEU A CA 1
ATOM 840 C C .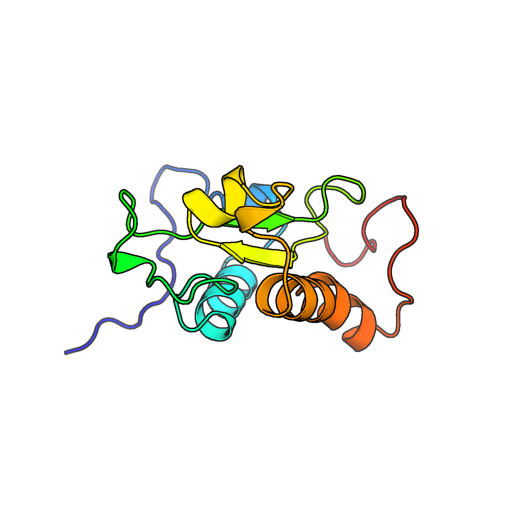 LEU A 1 106 ? -1.849 -12.836 -16.047 1.00 84.62 106 LEU A C 1
ATOM 842 O O . LEU A 1 106 ? -2.615 -12.447 -15.161 1.00 84.62 106 LEU A O 1
ATOM 846 N N . PRO A 1 107 ? -1.145 -13.973 -15.898 1.00 82.81 107 PRO A N 1
ATOM 847 C CA . PRO A 1 107 ? -1.169 -14.715 -14.647 1.00 82.81 107 PRO A CA 1
ATOM 848 C C . PRO A 1 107 ? -0.537 -13.881 -13.517 1.00 82.81 107 PRO A C 1
ATOM 850 O O . PRO A 1 107 ? 0.334 -13.045 -13.785 1.00 82.81 107 PRO A O 1
ATOM 853 N N . PRO A 1 108 ? -0.915 -14.118 -12.244 1.00 75.81 108 PRO A N 1
ATOM 854 C CA . PRO A 1 108 ? -0.235 -13.504 -11.110 1.00 75.81 108 PRO A CA 1
ATOM 855 C C . PRO A 1 108 ? 1.265 -13.799 -11.209 1.00 75.81 108 PRO A C 1
ATOM 857 O O . PRO A 1 108 ? 1.672 -14.946 -11.398 1.00 75.81 108 PRO A O 1
ATOM 860 N N . ALA A 1 109 ? 2.073 -12.741 -11.161 1.00 65.44 109 ALA A N 1
ATOM 861 C CA . ALA A 1 109 ? 3.461 -12.818 -11.583 1.00 65.44 109 ALA A CA 1
ATOM 862 C C . ALA A 1 109 ? 4.264 -13.842 -10.773 1.00 65.44 109 ALA A C 1
ATOM 864 O O . ALA A 1 109 ? 4.328 -13.793 -9.544 1.00 65.44 109 ALA A O 1
ATOM 865 N N . THR A 1 110 ? 4.949 -14.730 -11.486 1.00 57.06 110 THR A N 1
ATOM 866 C CA . THR A 1 110 ? 6.113 -15.450 -10.967 1.00 57.06 110 THR A CA 1
ATOM 867 C C . THR A 1 110 ? 7.291 -14.482 -10.817 1.00 57.06 110 THR A C 1
ATOM 869 O O . THR A 1 110 ? 7.378 -13.511 -11.572 1.00 57.06 110 THR A O 1
ATOM 872 N N . PRO A 1 111 ? 8.235 -14.715 -9.889 1.00 51.94 111 PRO A N 1
ATOM 873 C CA . PRO A 1 111 ? 9.352 -13.803 -9.683 1.00 51.94 111 PRO A CA 1
ATOM 874 C C . PRO A 1 111 ? 10.283 -13.798 -10.906 1.00 51.94 111 PRO A C 1
ATOM 876 O O . PRO A 1 111 ? 11.118 -14.692 -11.036 1.00 51.94 111 PRO A O 1
ATOM 879 N N . ARG A 1 112 ? 10.122 -12.803 -11.796 1.00 47.97 112 ARG A N 1
ATOM 880 C CA . ARG A 1 112 ? 11.161 -12.062 -12.549 1.00 47.97 112 ARG A CA 1
ATOM 881 C C . ARG A 1 112 ? 10.528 -11.145 -13.610 1.00 47.97 112 ARG A C 1
ATOM 883 O O . ARG A 1 112 ? 9.820 -11.614 -14.488 1.00 47.97 112 ARG A O 1
ATOM 890 N N . SER A 1 113 ? 10.916 -9.871 -13.512 1.00 51.62 113 SER A N 1
ATOM 891 C CA . SER A 1 113 ? 10.709 -8.730 -14.421 1.00 51.62 113 SER A CA 1
ATOM 892 C C . SER A 1 113 ? 9.261 -8.245 -14.641 1.00 51.62 113 SER A C 1
ATOM 894 O O . SER A 1 113 ? 8.374 -9.058 -14.884 1.00 51.62 113 SER A O 1
ATOM 896 N N . PRO A 1 114 ? 9.009 -6.918 -14.567 1.00 53.16 114 PRO A N 1
ATOM 897 C CA . PRO A 1 114 ? 7.699 -6.346 -14.883 1.00 53.16 114 PRO A CA 1
ATOM 898 C C . PRO A 1 114 ? 7.322 -6.589 -16.359 1.00 53.16 114 PRO A C 1
ATOM 900 O O . PRO A 1 114 ? 8.225 -6.703 -17.195 1.00 53.16 114 PRO A O 1
ATOM 903 N N . PRO A 1 115 ? 6.018 -6.633 -16.702 1.00 57.16 115 PRO A N 1
ATOM 904 C CA . PRO A 1 115 ? 5.555 -6.605 -18.090 1.00 57.16 115 PRO A CA 1
ATOM 905 C C . PRO A 1 115 ? 6.184 -5.431 -18.849 1.00 57.16 115 PRO A C 1
ATOM 907 O O . PRO A 1 115 ? 6.235 -4.314 -18.334 1.00 57.16 115 PRO A O 1
ATOM 910 N N . SER A 1 116 ? 6.669 -5.682 -20.067 1.00 57.88 116 SER A N 1
ATOM 911 C CA . SER A 1 116 ? 7.400 -4.695 -20.877 1.00 57.88 116 SER A CA 1
ATOM 912 C C . SER A 1 116 ? 6.575 -3.458 -21.253 1.00 57.88 116 SER A C 1
ATOM 914 O O . SER A 1 116 ? 7.160 -2.444 -21.611 1.00 57.88 116 SER A O 1
ATOM 916 N N . ASP A 1 117 ? 5.250 -3.523 -21.105 1.00 55.78 117 ASP A N 1
ATOM 917 C CA . ASP A 1 117 ? 4.306 -2.446 -21.426 1.00 55.78 117 ASP A CA 1
ATOM 918 C C . ASP A 1 117 ? 4.120 -1.422 -20.282 1.00 55.78 117 ASP A C 1
ATOM 920 O O . ASP A 1 117 ? 3.310 -0.504 -20.396 1.00 55.78 117 ASP A O 1
ATOM 924 N N . LEU A 1 118 ? 4.837 -1.582 -19.159 1.00 53.38 118 LEU A N 1
ATOM 925 C CA . LEU A 1 118 ? 4.790 -0.680 -17.993 1.00 53.38 118 LEU A CA 1
ATOM 926 C C . LEU A 1 118 ? 5.989 0.291 -17.900 1.00 53.38 118 LEU A C 1
ATOM 928 O O . LEU A 1 118 ? 6.152 0.955 -16.872 1.00 53.38 118 LEU A O 1
ATOM 932 N N . LEU A 1 119 ? 6.833 0.357 -18.934 1.00 47.28 119 LEU A N 1
ATOM 933 C CA . LEU A 1 119 ? 7.990 1.260 -19.053 1.00 47.28 119 LEU A CA 1
ATOM 934 C C . LEU A 1 119 ? 7.741 2.329 -20.122 1.00 47.28 119 LEU A C 1
ATOM 936 O O . L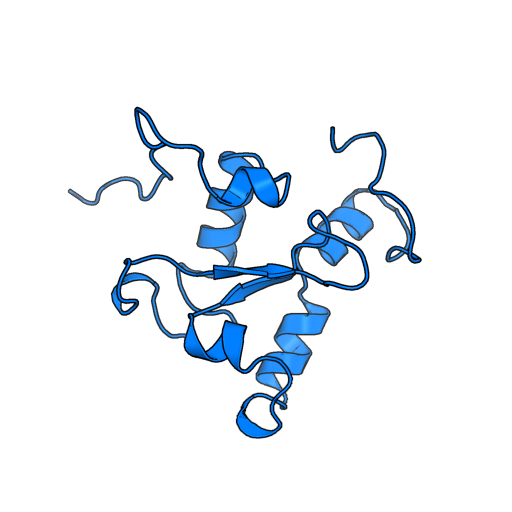EU A 1 119 ? 8.183 3.478 -19.889 1.00 47.28 119 LEU A O 1
#

InterPro domains:
  IPR004211 Recombination endonuclease VII [PF02945] (17-76)
  IPR038563 Recombination endonuclease VII superfamily [G3DSA:3.40.1800.10] (18-82)
  IPR044925 His-Me finger superfamily [SSF54060] (18-77)

Sequence (119 aa):
MSGDGTHKPNRGGTCSHRTYLLTCEQYEGLRKRASYQCEICGKPESEEWLEVLRIDHAHHLGYWAVRGLLCHRCNCSFDLAAIAGPARDTYLKNSWYLHMLAELGLPPATPRSPPSDLL